Protein AF-A0A822GWW9-F1 (afdb_monomer_lite)

Secondary structure (DSSP, 8-state):
------------S-HHHHHHHHHHHHHHHHHHT----------HHHHHHHHHHHHHHHHHHHHHHHHHHHHHHHHHHHHTT--GGGS-HHHHHHHHTHHHHHHHHHHHHHHHHHH-

Radius of gyration: 25.4 Å; chains: 1; bounding box: 65×30×67 Å

Structure (mmCIF, N/CA/C/O backbone):
data_AF-A0A822GWW9-F1
#
_entry.id   AF-A0A822GWW9-F1
#
loop_
_atom_site.group_PDB
_atom_site.id
_atom_site.type_symbol
_atom_site.label_atom_id
_atom_site.label_alt_id
_atom_site.label_comp_id
_atom_site.label_asym_id
_atom_site.label_entity_id
_atom_site.label_seq_id
_atom_site.pdbx_PDB_ins_code
_atom_site.Cartn_x
_atom_site.Cartn_y
_atom_site.Cartn_z
_atom_site.occupancy
_atom_site.B_iso_or_equiv
_atom_site.auth_seq_id
_atom_site.auth_comp_id
_atom_site.auth_asym_id
_atom_site.auth_atom_id
_atom_site.pdbx_PDB_model_num
ATOM 1 N N . MET A 1 1 ? -41.600 -9.510 30.540 1.00 35.75 1 MET A N 1
ATOM 2 C CA . MET A 1 1 ? -40.430 -8.660 30.841 1.00 35.75 1 MET A CA 1
ATOM 3 C C . MET A 1 1 ? -39.313 -9.094 29.895 1.00 35.75 1 MET A C 1
ATOM 5 O O . MET A 1 1 ? -38.612 -10.043 30.210 1.00 35.75 1 MET A O 1
ATOM 9 N N . SER A 1 2 ? -39.244 -8.529 28.684 1.00 38.06 2 SER A N 1
ATOM 10 C CA . SER A 1 2 ? -38.266 -8.926 27.654 1.00 38.06 2 SER A CA 1
ATOM 11 C C . SER A 1 2 ? -37.332 -7.753 27.366 1.00 38.06 2 SER A C 1
ATOM 13 O O . SER A 1 2 ? -37.766 -6.714 26.873 1.00 38.06 2 SER A O 1
ATOM 15 N N . LEU A 1 3 ? -36.074 -7.930 27.759 1.00 41.59 3 LEU A N 1
ATOM 16 C CA . LEU A 1 3 ? -34.959 -7.002 27.604 1.00 41.59 3 LEU A CA 1
ATOM 17 C C . LEU A 1 3 ? -34.709 -6.742 26.108 1.00 41.59 3 LEU A C 1
ATOM 19 O O . LEU A 1 3 ? -34.480 -7.684 25.356 1.00 41.59 3 LEU A O 1
ATOM 23 N N . LEU A 1 4 ? -34.788 -5.480 25.680 1.00 51.66 4 LEU A N 1
ATOM 24 C CA . LEU A 1 4 ? -34.422 -5.035 24.333 1.00 51.66 4 LEU A CA 1
ATOM 25 C C . LEU A 1 4 ? -32.941 -5.364 24.082 1.00 51.66 4 LEU A C 1
ATOM 27 O O . LEU A 1 4 ? -32.068 -4.851 24.777 1.00 51.66 4 LEU A O 1
ATOM 31 N N . GLN A 1 5 ? -32.659 -6.238 23.117 1.00 57.12 5 GLN A N 1
ATOM 32 C CA . GLN A 1 5 ? -31.296 -6.540 22.678 1.00 57.12 5 GLN A CA 1
ATOM 33 C C . GLN A 1 5 ? -30.828 -5.410 21.749 1.00 57.12 5 GLN A C 1
ATOM 35 O O . GLN A 1 5 ? -31.106 -5.415 20.553 1.00 57.12 5 GLN A O 1
ATOM 40 N N . GLU A 1 6 ? -30.172 -4.395 22.310 1.00 79.38 6 GLU A N 1
ATOM 41 C CA . GLU A 1 6 ? -29.507 -3.339 21.538 1.00 79.38 6 GLU A CA 1
ATOM 42 C C . GLU A 1 6 ? -28.176 -3.867 20.974 1.00 79.38 6 GLU A C 1
ATOM 44 O O . GLU A 1 6 ? -27.102 -3.598 21.514 1.00 79.38 6 GLU A O 1
ATOM 49 N N . GLU A 1 7 ? -28.242 -4.661 19.901 1.00 87.88 7 GLU A N 1
ATOM 50 C CA . GLU A 1 7 ? -27.063 -5.160 19.180 1.00 87.88 7 GLU A CA 1
ATOM 51 C C . GLU A 1 7 ? -26.910 -4.513 17.797 1.00 87.88 7 GLU A C 1
ATOM 53 O O . GLU A 1 7 ? -27.884 -4.152 17.136 1.00 87.88 7 GLU A O 1
ATOM 58 N N . ALA A 1 8 ? -25.662 -4.368 17.347 1.00 89.31 8 ALA A N 1
ATOM 59 C CA . ALA A 1 8 ? -25.328 -3.888 16.012 1.00 89.31 8 ALA A CA 1
ATOM 60 C C . ALA A 1 8 ? -24.222 -4.760 15.412 1.00 89.31 8 ALA A C 1
ATOM 62 O O . ALA A 1 8 ? -23.216 -5.035 16.067 1.00 89.31 8 ALA A O 1
ATOM 63 N N . ILE A 1 9 ? -24.400 -5.169 14.155 1.00 92.25 9 ILE A N 1
ATOM 64 C CA . ILE A 1 9 ? -23.442 -6.002 13.422 1.00 92.25 9 ILE A CA 1
ATOM 65 C C . ILE A 1 9 ? -22.838 -5.179 12.289 1.00 92.25 9 ILE A C 1
ATOM 67 O O . ILE A 1 9 ? -23.552 -4.675 11.422 1.00 92.25 9 ILE A O 1
ATOM 71 N N . PHE A 1 10 ? -21.509 -5.098 12.269 1.00 92.00 10 PHE A N 1
ATOM 72 C CA . PHE A 1 10 ? -20.743 -4.428 11.223 1.00 92.00 10 PHE A CA 1
ATOM 73 C C . PHE A 1 10 ? -19.958 -5.465 10.424 1.00 92.00 10 PHE A C 1
ATOM 75 O O . PHE A 1 10 ? -19.296 -6.325 11.002 1.00 92.00 10 PHE A O 1
ATOM 82 N N . ARG A 1 11 ? -20.027 -5.384 9.093 1.00 92.19 11 ARG A N 1
ATOM 83 C CA . ARG A 1 11 ? -19.294 -6.264 8.174 1.00 92.19 11 ARG A CA 1
ATOM 84 C C . ARG A 1 11 ? -18.426 -5.422 7.250 1.00 92.19 11 ARG A C 1
ATOM 86 O O . ARG A 1 11 ? -18.870 -4.383 6.770 1.00 92.19 11 ARG A O 1
ATOM 93 N N . SER A 1 12 ? -17.201 -5.874 7.014 1.00 90.69 12 SER A N 1
ATOM 94 C CA . SER A 1 12 ? -16.252 -5.250 6.093 1.00 90.69 12 SER A CA 1
ATOM 95 C C . SER A 1 12 ? -15.319 -6.317 5.538 1.00 90.69 12 SER A C 1
ATOM 97 O O . SER A 1 12 ? -14.928 -7.233 6.259 1.00 90.69 12 SER A O 1
ATOM 99 N N . GLU A 1 13 ? -14.928 -6.162 4.278 1.00 87.31 13 GLU A N 1
ATOM 100 C CA . GLU A 1 13 ? -13.888 -6.974 3.634 1.00 87.31 13 GLU A CA 1
ATOM 101 C C . GLU A 1 13 ? -12.471 -6.476 3.957 1.00 87.31 13 GLU A C 1
ATOM 103 O O . GLU A 1 13 ? -11.486 -7.059 3.520 1.00 87.31 13 GLU A O 1
ATOM 108 N N . ASN A 1 14 ? -12.351 -5.391 4.723 1.00 87.25 14 ASN A N 1
ATOM 109 C CA . ASN A 1 14 ? -11.078 -4.832 5.150 1.00 87.25 14 ASN A CA 1
ATOM 110 C C . ASN A 1 14 ? -10.971 -4.885 6.679 1.00 87.25 14 ASN A C 1
ATOM 112 O O . ASN A 1 14 ? -11.762 -4.256 7.394 1.00 87.25 14 ASN A O 1
ATOM 116 N N . VAL A 1 15 ? -9.969 -5.624 7.167 1.00 88.62 15 VAL A N 1
ATOM 117 C CA . VAL A 1 15 ? -9.708 -5.817 8.603 1.00 88.62 15 VAL A CA 1
ATOM 118 C C . VAL A 1 15 ? -9.440 -4.483 9.300 1.00 88.62 15 VAL A C 1
ATOM 120 O O . VAL A 1 15 ? -9.995 -4.234 10.369 1.00 88.62 15 VAL A O 1
ATOM 123 N N . SER A 1 16 ? -8.675 -3.586 8.671 1.00 89.62 16 SER A N 1
ATOM 124 C CA . SER A 1 16 ? -8.355 -2.268 9.225 1.00 89.62 16 SER A CA 1
ATOM 125 C C . SER A 1 16 ? -9.608 -1.428 9.459 1.00 89.62 16 SER A C 1
ATOM 127 O O . SER A 1 16 ? -9.687 -0.727 10.464 1.00 89.62 16 SER A O 1
ATOM 129 N N . THR A 1 17 ? -10.628 -1.530 8.600 1.00 91.81 17 THR A N 1
ATOM 130 C CA . THR A 1 17 ? -11.913 -0.845 8.820 1.00 91.81 17 THR A CA 1
ATOM 131 C C . THR A 1 17 ? -12.587 -1.309 10.112 1.00 91.81 17 THR A C 1
ATOM 133 O O . THR A 1 17 ? -13.044 -0.472 10.891 1.00 91.81 17 THR A O 1
ATOM 136 N N . ILE A 1 18 ? -12.621 -2.621 10.371 1.00 92.69 18 ILE A N 1
ATOM 137 C CA . ILE A 1 18 ? -13.197 -3.173 11.608 1.00 92.69 18 ILE A CA 1
ATOM 138 C C . ILE A 1 18 ? -12.356 -2.769 12.823 1.00 92.69 18 ILE A C 1
ATOM 140 O O . ILE A 1 18 ? -12.917 -2.373 13.846 1.00 92.69 18 ILE A O 1
ATOM 144 N N . SER A 1 19 ? -11.025 -2.801 12.711 1.00 91.81 19 SER A N 1
ATOM 145 C CA . SER A 1 19 ? -10.119 -2.369 13.782 1.00 91.81 19 SER A CA 1
ATOM 146 C C . SER A 1 19 ? -10.309 -0.891 14.140 1.00 91.81 19 SER A C 1
ATOM 148 O O . SER A 1 19 ? -10.493 -0.569 15.312 1.00 91.81 19 SER A O 1
ATOM 150 N N . ILE A 1 20 ? -10.365 -0.001 13.144 1.00 95.06 20 ILE A N 1
ATOM 151 C CA . ILE A 1 20 ? -10.616 1.434 13.352 1.00 95.06 20 ILE A CA 1
ATOM 152 C C . ILE A 1 20 ? -11.980 1.646 14.010 1.00 95.06 20 ILE A C 1
ATOM 154 O O . ILE A 1 20 ? -12.099 2.428 14.956 1.00 95.06 20 ILE A O 1
ATOM 158 N N . LEU A 1 21 ? -13.012 0.942 13.536 1.00 94.50 21 LEU A N 1
ATOM 159 C CA . LEU A 1 21 ? -14.348 1.046 14.109 1.00 94.50 21 LEU A CA 1
ATOM 160 C C . LEU A 1 21 ? -14.347 0.633 15.584 1.00 94.50 21 LEU A C 1
ATOM 162 O O . LEU A 1 21 ? -14.865 1.371 16.421 1.00 94.50 21 LEU A O 1
ATOM 166 N N . LYS A 1 22 ? -13.722 -0.501 15.918 1.00 93.38 22 LYS A N 1
ATOM 167 C CA . LYS A 1 22 ? -13.581 -0.975 17.299 1.00 93.38 22 LYS A CA 1
ATOM 168 C C . LYS A 1 22 ? -12.918 0.083 18.181 1.00 93.38 22 LYS A C 1
ATOM 170 O O . LYS A 1 22 ? -13.432 0.362 19.267 1.00 93.38 22 LYS A O 1
ATOM 175 N N . ASP A 1 23 ? -11.821 0.682 17.730 1.00 94.75 23 ASP A N 1
ATOM 176 C CA . ASP A 1 23 ? -11.065 1.661 18.516 1.00 94.75 23 ASP A CA 1
ATOM 177 C C . ASP A 1 23 ? -11.875 2.942 18.751 1.00 94.75 23 ASP A C 1
ATOM 179 O O . ASP A 1 23 ? -11.995 3.417 19.887 1.00 94.75 23 ASP A O 1
ATOM 183 N N . VAL A 1 24 ? -12.508 3.471 17.699 1.00 96.06 24 VAL A N 1
ATOM 184 C CA . VAL A 1 24 ? -13.360 4.667 17.789 1.00 96.06 24 VAL A CA 1
ATOM 185 C C . VAL A 1 24 ? -14.568 4.415 18.692 1.00 96.06 24 VAL A C 1
ATOM 187 O O . VAL A 1 24 ? -14.874 5.247 19.553 1.00 96.06 24 VAL A O 1
ATOM 190 N N . MET A 1 25 ? -15.234 3.268 18.543 1.00 93.62 25 MET A N 1
ATOM 191 C CA . MET A 1 25 ? -16.402 2.902 19.349 1.00 93.62 25 MET A CA 1
ATOM 192 C C . MET A 1 25 ? -16.028 2.702 20.817 1.00 93.62 25 MET A C 1
ATOM 194 O O . MET A 1 25 ? -16.695 3.250 21.694 1.00 93.62 25 MET A O 1
ATOM 198 N N . SER A 1 26 ? -14.924 2.004 21.095 1.00 93.94 26 SER A N 1
ATOM 199 C CA . SER A 1 26 ? -14.428 1.792 22.462 1.00 93.94 26 SER A CA 1
ATOM 200 C C . SER A 1 26 ? -14.087 3.118 23.144 1.00 93.94 26 SER A C 1
ATOM 202 O O . SER A 1 26 ? -14.468 3.352 24.296 1.00 93.94 26 SER A O 1
ATOM 204 N N . LYS A 1 27 ? -13.438 4.035 22.415 1.00 96.06 27 LYS A N 1
ATOM 205 C CA . LYS A 1 27 ? -13.132 5.379 22.915 1.00 96.06 27 LYS A CA 1
ATOM 206 C C . LYS A 1 27 ? -14.406 6.158 23.243 1.00 96.06 27 LYS A C 1
ATOM 208 O O . LYS A 1 27 ? -14.526 6.709 24.336 1.00 96.06 27 LYS A O 1
ATOM 213 N N . LYS A 1 28 ? -15.384 6.167 22.333 1.00 95.94 28 LYS A N 1
ATOM 214 C CA . LYS A 1 28 ? -16.657 6.882 22.523 1.00 95.94 28 LYS A CA 1
ATOM 215 C C . LYS A 1 28 ? -17.494 6.308 23.664 1.00 95.94 28 LYS A C 1
ATOM 217 O O . LYS A 1 28 ? -18.103 7.071 24.412 1.00 95.94 28 LYS A O 1
ATOM 222 N N . ALA A 1 29 ? -17.502 4.989 23.822 1.00 93.69 29 ALA A N 1
ATOM 223 C CA . ALA A 1 29 ? -18.161 4.319 24.935 1.00 93.69 29 ALA A CA 1
ATOM 224 C C . ALA A 1 29 ? -17.528 4.701 26.275 1.00 93.69 29 ALA A C 1
ATOM 226 O O . ALA A 1 29 ? -18.242 5.058 27.210 1.00 93.69 29 ALA A O 1
ATOM 227 N N . THR A 1 30 ? -16.194 4.741 26.328 1.00 95.00 30 THR A N 1
ATOM 228 C CA . THR A 1 30 ? -15.441 5.180 27.511 1.00 95.00 30 THR A CA 1
ATOM 229 C C . THR A 1 30 ? -15.763 6.633 27.873 1.00 95.00 30 THR A C 1
ATOM 231 O O . THR A 1 30 ? -16.097 6.913 29.022 1.00 95.00 30 THR A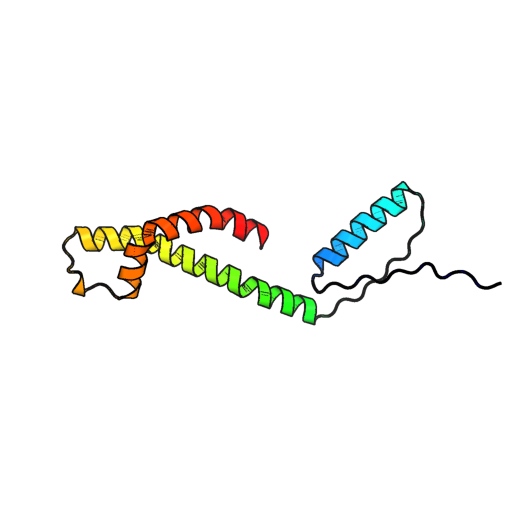 O 1
ATOM 234 N N . GLU 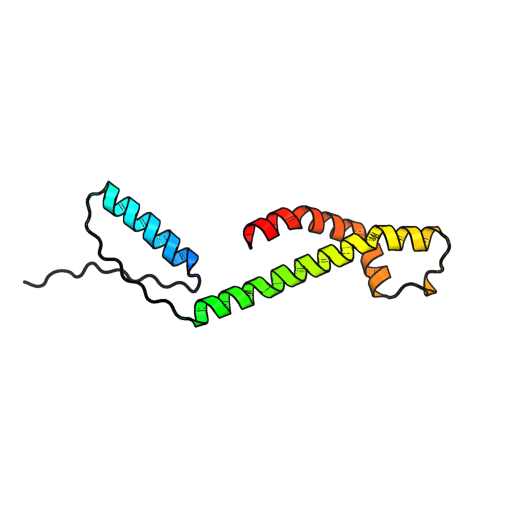A 1 31 ? -15.755 7.549 26.895 1.00 97.12 31 GLU A N 1
ATOM 235 C CA . GLU A 1 31 ? -16.128 8.964 27.089 1.00 97.12 31 GLU A CA 1
ATOM 236 C C . GLU A 1 31 ? -17.548 9.119 27.663 1.00 97.12 31 GLU A C 1
ATOM 238 O O . GLU A 1 31 ? -17.796 9.993 28.494 1.00 97.12 31 GLU A O 1
ATOM 243 N N . LYS A 1 32 ? -18.479 8.251 27.250 1.00 96.25 32 LYS A N 1
ATOM 244 C CA . LYS A 1 32 ? -19.880 8.260 27.699 1.00 96.25 32 LYS A CA 1
ATOM 245 C C . LYS A 1 32 ? -20.167 7.353 28.900 1.00 96.25 32 LYS A C 1
ATOM 247 O O . LYS A 1 32 ? -21.314 7.308 29.338 1.00 96.25 32 LYS A O 1
ATOM 252 N N . LYS A 1 33 ? -19.163 6.649 29.436 1.00 95.12 33 LYS A N 1
ATOM 253 C CA . LYS A 1 33 ? -19.309 5.633 30.498 1.00 95.12 33 LYS A CA 1
ATOM 254 C C . LYS A 1 33 ? -20.331 4.535 30.156 1.00 95.12 33 LYS A C 1
ATOM 256 O O . LYS A 1 33 ? -21.057 4.061 31.025 1.00 95.12 33 LYS A O 1
ATOM 261 N N . ILE A 1 34 ? -20.390 4.145 28.886 1.00 92.94 34 ILE A N 1
ATOM 262 C CA . ILE A 1 34 ? -21.234 3.055 28.389 1.00 92.94 34 ILE A CA 1
ATOM 263 C C . ILE A 1 34 ? -20.390 1.779 28.356 1.00 92.94 34 ILE A C 1
ATOM 265 O O . ILE A 1 34 ? -19.301 1.771 27.784 1.00 92.94 34 ILE A O 1
ATOM 269 N N . THR A 1 35 ? -20.899 0.692 28.932 1.00 89.81 35 THR A N 1
ATOM 270 C CA . THR A 1 35 ? -20.271 -0.629 28.818 1.00 89.81 35 THR A CA 1
ATOM 271 C C . THR A 1 35 ? -20.674 -1.263 27.492 1.00 89.81 35 THR A C 1
ATOM 273 O O . THR A 1 35 ? -21.850 -1.545 27.279 1.00 89.81 35 THR A O 1
ATOM 276 N N . LEU A 1 36 ? -19.704 -1.501 26.609 1.00 89.62 36 LEU A N 1
ATOM 277 C CA . LEU A 1 36 ? -19.905 -2.241 25.362 1.00 89.62 36 LEU A CA 1
ATOM 278 C C . LEU A 1 36 ? -19.207 -3.597 25.434 1.00 89.62 36 LEU A C 1
ATOM 280 O O . LEU A 1 36 ? -18.076 -3.693 25.911 1.00 89.62 36 LEU A O 1
ATOM 284 N N . ASN A 1 37 ? -19.861 -4.628 24.903 1.00 90.69 37 ASN A N 1
ATOM 285 C CA . ASN A 1 37 ? -19.229 -5.903 24.593 1.00 90.69 37 ASN A CA 1
ATOM 286 C C . ASN A 1 37 ? -19.028 -5.970 23.075 1.00 90.69 37 ASN A C 1
ATOM 288 O O . ASN A 1 37 ? -19.996 -5.856 22.325 1.00 90.69 37 ASN A O 1
ATOM 292 N N . ILE A 1 38 ? -17.776 -6.087 22.630 1.00 90.75 38 ILE A N 1
ATOM 293 C CA . ILE A 1 38 ? -17.425 -6.138 21.210 1.00 90.75 38 ILE A CA 1
ATOM 294 C C . ILE A 1 38 ? -16.758 -7.479 20.932 1.00 90.75 38 ILE A C 1
ATOM 296 O O . ILE A 1 38 ? -15.675 -7.764 21.446 1.00 90.75 38 ILE A O 1
ATOM 300 N N . THR A 1 39 ? -17.384 -8.264 20.067 1.00 91.56 39 THR A N 1
ATOM 301 C CA . THR A 1 39 ? -16.830 -9.488 19.491 1.00 91.56 39 THR A CA 1
ATOM 302 C C . THR A 1 39 ? -16.560 -9.266 18.006 1.00 91.56 39 THR A C 1
ATOM 304 O O . THR A 1 39 ? -17.169 -8.405 17.371 1.00 91.56 39 THR A O 1
ATOM 307 N N . TYR A 1 40 ? -15.602 -10.000 17.446 1.00 87.44 40 TYR A N 1
ATOM 308 C CA . TYR A 1 40 ? -15.334 -9.972 16.012 1.00 87.44 40 TYR A CA 1
ATOM 309 C C . TYR A 1 40 ? -14.875 -11.348 15.534 1.00 87.44 40 TYR A C 1
ATOM 311 O O . TYR A 1 40 ? -14.283 -12.116 16.291 1.00 87.44 40 TYR A O 1
ATOM 319 N N . GLU A 1 41 ? -15.147 -11.626 14.266 1.00 88.38 41 GLU A N 1
ATOM 320 C CA . GLU A 1 41 ? -14.729 -12.829 13.557 1.00 88.38 41 GLU A CA 1
ATOM 321 C C . GLU A 1 41 ? -13.922 -12.398 12.330 1.00 88.38 41 GLU A C 1
ATOM 323 O O . GLU A 1 41 ? -14.318 -11.476 11.613 1.00 88.38 41 GLU A O 1
ATOM 328 N N . LEU A 1 42 ? -12.764 -13.025 12.116 1.00 84.25 42 LEU A N 1
ATOM 329 C CA . LEU A 1 42 ? -11.906 -12.764 10.963 1.00 84.25 42 LEU A CA 1
ATOM 330 C C . LEU A 1 42 ? -11.904 -13.989 10.059 1.00 84.25 42 LEU A C 1
ATOM 332 O O . LEU A 1 42 ? -11.587 -15.088 10.511 1.00 84.25 42 LEU A O 1
ATOM 336 N N . SER A 1 43 ? -12.198 -13.784 8.775 1.00 87.44 43 SER A N 1
ATOM 337 C CA . SER A 1 43 ? -11.950 -14.806 7.762 1.00 87.44 43 SER A CA 1
ATOM 338 C C . SER A 1 43 ? -10.496 -14.728 7.298 1.00 87.44 43 SER A C 1
ATOM 340 O O . SER A 1 43 ? -9.978 -13.651 6.992 1.00 87.44 43 SER A O 1
ATOM 342 N N . ASN A 1 44 ? -9.838 -15.883 7.186 1.00 81.50 44 ASN A N 1
ATOM 343 C CA . ASN A 1 44 ? -8.499 -15.974 6.596 1.00 81.50 44 ASN A CA 1
ATOM 344 C C . ASN A 1 44 ? -8.482 -15.503 5.129 1.00 81.50 44 ASN A C 1
ATOM 346 O O . ASN A 1 44 ? -7.463 -15.018 4.636 1.00 81.50 44 ASN A O 1
ATOM 350 N N . GLU A 1 45 ? -9.620 -15.588 4.438 1.00 87.06 45 GLU A N 1
ATOM 351 C CA . GLU A 1 45 ? -9.771 -15.158 3.045 1.00 87.06 45 GLU A CA 1
ATOM 352 C C . GLU A 1 45 ? -9.680 -13.635 2.902 1.00 87.06 45 GLU A C 1
ATOM 354 O O . GLU A 1 45 ? -9.220 -13.136 1.875 1.00 87.06 45 GLU A O 1
ATOM 359 N N . THR A 1 46 ? -10.048 -12.883 3.944 1.00 84.81 46 THR A N 1
ATOM 360 C CA . THR A 1 46 ? -10.023 -11.414 3.950 1.00 84.81 46 THR A CA 1
ATOM 361 C C . THR A 1 46 ? -8.608 -10.878 3.727 1.00 84.81 46 THR A C 1
ATOM 363 O O . THR A 1 46 ? -8.407 -9.936 2.957 1.00 84.81 46 THR A O 1
ATOM 366 N N . ILE A 1 47 ? -7.606 -11.518 4.343 1.00 84.19 47 ILE A N 1
ATOM 367 C CA . ILE A 1 47 ? -6.193 -11.150 4.178 1.00 84.19 47 ILE A CA 1
ATOM 368 C C . ILE A 1 47 ? -5.749 -11.424 2.741 1.00 84.19 47 ILE A C 1
ATOM 370 O O . ILE A 1 47 ? -5.173 -10.546 2.097 1.00 84.19 47 ILE A O 1
ATOM 374 N N . SER A 1 48 ? -6.049 -12.621 2.222 1.00 88.00 48 SER A N 1
ATOM 375 C CA . SER A 1 48 ? -5.672 -12.986 0.853 1.00 88.00 48 SER A CA 1
ATOM 376 C C . SER A 1 48 ? -6.322 -12.057 -0.168 1.00 88.00 48 SER A C 1
ATOM 378 O O . SER A 1 48 ? -5.640 -11.587 -1.072 1.00 88.00 48 SER A O 1
ATOM 380 N N . SER A 1 49 ? -7.611 -11.750 -0.004 1.00 87.38 49 SER A N 1
ATOM 381 C CA . SER A 1 49 ? -8.343 -10.841 -0.890 1.00 87.38 49 SER A CA 1
ATOM 382 C C . SER A 1 49 ? -7.724 -9.441 -0.887 1.00 87.38 49 SER A C 1
ATOM 384 O O . SER A 1 49 ? -7.435 -8.882 -1.946 1.00 87.38 49 SER A O 1
ATOM 386 N N . THR A 1 50 ? -7.406 -8.911 0.299 1.00 86.81 50 THR A N 1
ATOM 387 C CA . THR A 1 50 ? -6.765 -7.594 0.439 1.00 86.81 50 THR A CA 1
ATOM 388 C C . THR A 1 50 ? -5.394 -7.564 -0.250 1.00 86.81 50 THR A C 1
ATOM 390 O O . THR A 1 50 ? -5.092 -6.634 -0.998 1.00 86.81 50 THR A O 1
ATOM 393 N N . LEU A 1 51 ? -4.567 -8.601 -0.070 1.00 86.44 51 LEU A N 1
ATOM 394 C CA . LEU A 1 51 ? -3.271 -8.717 -0.752 1.00 86.44 51 LEU A CA 1
ATOM 395 C C . LEU A 1 51 ? -3.426 -8.805 -2.276 1.00 86.44 51 LEU A C 1
ATOM 397 O O . LEU A 1 51 ? -2.704 -8.121 -3.005 1.00 86.44 51 LEU A O 1
ATOM 401 N N . SER A 1 52 ? -4.385 -9.595 -2.762 1.00 89.62 52 SER A N 1
ATOM 402 C CA . SER A 1 52 ? -4.682 -9.717 -4.193 1.00 89.62 52 SER A CA 1
ATOM 403 C C . SER A 1 52 ? -5.115 -8.390 -4.822 1.00 89.62 52 SER A C 1
ATOM 405 O O . SER A 1 52 ? -4.809 -8.153 -5.988 1.00 89.62 52 SER A O 1
ATOM 407 N N . GLN A 1 53 ? -5.776 -7.510 -4.067 1.00 87.31 53 GLN A N 1
ATOM 408 C CA . GLN A 1 53 ? -6.158 -6.173 -4.531 1.00 87.31 53 GLN A CA 1
ATOM 409 C C . GLN A 1 53 ? -4.987 -5.178 -4.534 1.00 87.31 53 GLN A C 1
ATOM 411 O O . GLN A 1 53 ? -4.912 -4.326 -5.420 1.00 87.31 53 GLN A O 1
ATOM 416 N N . MET A 1 54 ? -4.054 -5.280 -3.581 1.00 88.19 54 MET A N 1
ATOM 417 C CA . MET A 1 54 ? -2.886 -4.385 -3.506 1.00 88.19 54 MET A CA 1
ATOM 418 C C . MET A 1 54 ? -1.795 -4.739 -4.524 1.00 88.19 54 MET A C 1
ATOM 420 O O . MET A 1 54 ? -1.108 -3.850 -5.035 1.00 88.19 54 MET A O 1
ATOM 424 N N . LEU A 1 55 ? -1.638 -6.025 -4.852 1.00 90.81 55 LEU A N 1
ATOM 425 C CA . LEU A 1 55 ? -0.565 -6.510 -5.723 1.00 90.81 55 LEU A CA 1
ATOM 426 C C . LEU A 1 55 ? -0.517 -5.819 -7.109 1.00 90.81 55 LEU A C 1
ATOM 428 O O . LEU A 1 55 ? 0.576 -5.408 -7.508 1.00 90.81 55 LEU A O 1
ATOM 432 N N . PRO A 1 56 ? -1.639 -5.606 -7.830 1.00 92.88 56 PRO A N 1
ATOM 433 C CA . PRO A 1 56 ? -1.641 -4.868 -9.093 1.00 92.88 56 PRO A CA 1
ATOM 434 C C . PRO A 1 56 ? -1.112 -3.436 -8.966 1.00 92.88 56 PRO A C 1
ATOM 436 O O . PRO A 1 56 ? -0.416 -2.960 -9.862 1.00 92.88 56 PRO A O 1
ATOM 439 N N . MET A 1 57 ? -1.403 -2.753 -7.854 1.00 90.31 57 MET A N 1
ATOM 440 C CA . MET A 1 57 ? -0.929 -1.385 -7.622 1.00 90.31 57 MET A CA 1
ATOM 441 C C . MET A 1 57 ? 0.588 -1.361 -7.430 1.00 90.31 57 MET A C 1
ATOM 443 O O . MET A 1 57 ? 1.280 -0.550 -8.042 1.00 90.31 57 MET A O 1
ATOM 447 N N . ILE A 1 58 ? 1.121 -2.294 -6.639 1.00 90.06 58 ILE A N 1
ATOM 448 C CA . ILE A 1 58 ? 2.567 -2.430 -6.420 1.00 90.06 58 ILE A CA 1
ATOM 449 C C . ILE A 1 58 ? 3.278 -2.760 -7.740 1.00 90.06 58 ILE A C 1
ATOM 451 O O . ILE A 1 58 ? 4.285 -2.132 -8.077 1.00 90.06 58 ILE A O 1
ATOM 455 N N . ALA A 1 59 ? 2.732 -3.698 -8.519 1.00 92.62 59 ALA A N 1
ATOM 456 C CA . ALA A 1 59 ? 3.271 -4.060 -9.828 1.00 92.62 59 ALA A CA 1
ATOM 457 C C . ALA A 1 59 ? 3.279 -2.863 -10.793 1.00 92.62 59 ALA A C 1
ATOM 459 O O . ALA A 1 59 ? 4.285 -2.616 -11.458 1.00 92.62 59 ALA A O 1
ATOM 460 N N . HIS A 1 60 ? 2.202 -2.072 -10.815 1.00 93.38 60 HIS A N 1
ATOM 461 C CA . HIS A 1 60 ? 2.121 -0.853 -11.615 1.00 93.38 60 HIS A CA 1
ATOM 462 C C . HIS A 1 60 ? 3.233 0.145 -11.261 1.00 93.38 60 HIS A C 1
ATOM 464 O O . HIS A 1 60 ? 3.943 0.608 -12.156 1.00 93.38 60 HIS A O 1
ATOM 470 N N . TYR A 1 61 ? 3.436 0.441 -9.972 1.00 91.69 61 TYR A N 1
ATOM 471 C CA . TYR A 1 61 ? 4.486 1.372 -9.543 1.00 91.69 61 TYR A CA 1
ATOM 472 C C . TYR A 1 61 ? 5.896 0.846 -9.817 1.00 91.69 61 TYR A C 1
ATOM 474 O O . TYR A 1 61 ? 6.782 1.631 -10.169 1.00 91.69 61 TYR A O 1
ATOM 482 N N . LYS A 1 62 ? 6.105 -0.473 -9.734 1.00 92.44 62 LYS A N 1
ATOM 483 C CA . LYS A 1 62 ? 7.359 -1.092 -10.170 1.00 92.44 62 LYS A CA 1
ATOM 484 C C . LYS A 1 62 ? 7.609 -0.836 -11.657 1.00 92.44 62 LYS A C 1
ATOM 486 O O . LYS A 1 62 ? 8.652 -0.293 -12.008 1.00 92.44 62 LYS A O 1
ATOM 491 N N . THR A 1 63 ? 6.646 -1.161 -12.517 1.00 94.38 63 THR A N 1
ATOM 492 C CA . THR A 1 63 ? 6.775 -0.936 -13.964 1.00 94.38 63 THR A CA 1
ATOM 493 C C . THR A 1 63 ? 6.969 0.543 -14.296 1.00 94.38 63 THR A C 1
ATOM 495 O O . THR A 1 63 ? 7.756 0.876 -15.179 1.00 94.38 63 THR A O 1
ATOM 498 N N . LEU A 1 64 ? 6.281 1.446 -13.596 1.00 95.31 64 LEU A N 1
ATOM 499 C CA . LEU A 1 64 ? 6.440 2.888 -13.777 1.00 95.31 64 LEU A CA 1
ATOM 500 C C . LEU A 1 64 ? 7.857 3.359 -13.416 1.00 95.31 64 LEU A C 1
ATOM 502 O O . LEU A 1 64 ? 8.437 4.158 -14.149 1.00 95.31 64 LEU A O 1
ATOM 506 N N . THR A 1 65 ? 8.418 2.831 -12.327 1.00 94.06 65 THR A N 1
ATOM 507 C CA . THR A 1 65 ? 9.798 3.107 -11.899 1.00 94.06 65 THR A CA 1
ATOM 508 C C . THR A 1 65 ? 10.803 2.596 -12.927 1.00 94.06 65 THR A C 1
ATOM 510 O O . THR A 1 65 ? 11.692 3.340 -13.338 1.00 94.06 65 THR A O 1
ATOM 513 N N . ASP A 1 66 ? 10.622 1.361 -13.401 1.00 94.75 66 ASP A N 1
ATOM 514 C CA . ASP A 1 66 ? 11.482 0.759 -14.424 1.00 94.75 66 ASP A CA 1
ATOM 515 C C . ASP A 1 66 ? 11.457 1.605 -15.717 1.00 94.75 66 ASP A C 1
ATOM 517 O O . ASP A 1 66 ? 12.507 1.946 -16.259 1.00 94.75 66 ASP A O 1
ATOM 521 N N . LYS A 1 67 ? 10.272 2.052 -16.162 1.00 95.56 67 LYS A N 1
ATOM 522 C CA . LYS A 1 67 ? 10.122 2.948 -17.325 1.00 95.56 67 LYS A CA 1
ATOM 523 C C . LYS A 1 67 ? 10.765 4.316 -17.113 1.00 95.56 67 LYS A C 1
ATOM 525 O O . LYS A 1 67 ? 11.412 4.816 -18.027 1.00 95.56 67 LYS A O 1
ATOM 530 N N . TYR A 1 68 ? 10.585 4.927 -15.942 1.00 96.19 68 TYR A N 1
ATOM 531 C CA . TYR A 1 68 ? 11.183 6.224 -15.614 1.00 96.19 68 TYR A CA 1
ATOM 532 C C . TYR A 1 68 ? 12.713 6.165 -15.681 1.00 96.19 68 TYR A C 1
ATOM 534 O O . TYR A 1 68 ? 13.332 7.024 -16.310 1.00 96.19 68 TYR A O 1
ATOM 542 N N . ASN A 1 69 ? 13.307 5.116 -15.107 1.00 95.25 69 ASN A N 1
ATOM 543 C CA . ASN A 1 69 ? 14.756 4.916 -15.086 1.00 95.25 69 ASN A CA 1
ATOM 544 C C . ASN A 1 69 ? 15.357 4.714 -16.487 1.00 95.25 69 ASN A C 1
ATOM 546 O O . ASN A 1 69 ? 16.535 4.995 -16.687 1.00 95.25 69 ASN A O 1
ATOM 550 N N . LEU A 1 70 ? 14.561 4.266 -17.464 1.00 95.50 70 LEU A N 1
ATOM 551 C CA . LEU A 1 70 ? 14.992 4.103 -18.855 1.00 95.50 70 LEU A CA 1
ATOM 552 C C . LEU A 1 70 ? 14.938 5.398 -19.679 1.00 95.50 70 LEU A C 1
ATOM 554 O O . LEU A 1 70 ? 15.504 5.430 -20.768 1.00 95.50 70 LEU A O 1
ATOM 558 N N . ILE A 1 71 ? 14.298 6.471 -19.201 1.00 95.00 71 ILE A N 1
ATOM 559 C CA . ILE A 1 71 ? 14.107 7.689 -20.006 1.00 95.00 71 ILE A CA 1
ATOM 560 C C . ILE A 1 71 ? 15.437 8.359 -20.370 1.00 95.00 71 ILE A C 1
ATOM 562 O O . ILE A 1 71 ? 15.634 8.667 -21.543 1.00 95.00 71 ILE A O 1
ATOM 566 N N . GLU A 1 72 ? 16.321 8.621 -19.400 1.00 94.31 72 GLU A N 1
ATOM 567 C CA . GLU A 1 72 ? 17.601 9.292 -19.695 1.00 94.31 72 GLU A CA 1
ATOM 568 C C . GLU A 1 72 ? 18.538 8.408 -20.530 1.00 94.31 72 GLU A C 1
ATOM 570 O O . GLU A 1 72 ? 18.968 8.877 -21.584 1.00 94.31 72 GLU A O 1
ATOM 575 N N . PRO A 1 73 ? 18.760 7.119 -20.188 1.00 92.94 73 PRO A N 1
ATOM 576 C CA . PRO A 1 73 ? 19.603 6.245 -21.004 1.00 92.94 73 PRO A CA 1
ATOM 577 C C . PRO A 1 73 ? 19.131 6.127 -22.459 1.00 92.94 73 PRO A C 1
ATOM 579 O O . PRO A 1 73 ? 19.942 6.131 -23.380 1.00 92.94 73 PRO A O 1
ATOM 582 N N . LEU A 1 74 ? 17.813 6.052 -22.693 1.00 90.75 74 LEU A N 1
ATOM 583 C CA . LEU A 1 74 ? 17.266 5.989 -24.051 1.00 90.75 74 LEU A CA 1
ATOM 584 C C . LEU A 1 74 ? 17.443 7.306 -24.816 1.00 90.75 74 LEU A C 1
ATOM 586 O O . LEU A 1 74 ? 17.615 7.278 -26.032 1.00 90.75 74 LEU A O 1
ATOM 590 N N . LYS A 1 75 ? 17.398 8.454 -24.135 1.00 89.88 75 LYS A N 1
ATOM 591 C CA . LYS A 1 75 ? 17.642 9.757 -24.769 1.00 89.88 75 LYS A CA 1
ATOM 592 C C . LYS A 1 75 ? 19.096 9.927 -25.171 1.00 89.88 75 LYS A C 1
ATOM 594 O O . LYS A 1 75 ? 19.348 10.366 -26.288 1.00 89.88 75 LYS A O 1
ATOM 599 N N . GLU A 1 76 ? 20.017 9.561 -24.286 1.00 89.44 76 GLU A N 1
ATOM 600 C CA . GLU A 1 76 ? 21.457 9.582 -24.561 1.00 89.44 76 GLU A CA 1
ATOM 601 C C . GLU A 1 76 ? 21.784 8.699 -25.772 1.00 89.44 76 GLU A C 1
ATOM 603 O O . GLU A 1 76 ? 22.396 9.168 -26.729 1.00 89.44 76 GLU A O 1
ATOM 608 N N . LEU A 1 77 ? 21.240 7.476 -25.805 1.00 86.94 77 LEU A N 1
ATOM 609 C CA . LEU A 1 77 ? 21.412 6.548 -26.924 1.00 86.94 77 LEU A CA 1
ATOM 610 C C . LEU A 1 77 ? 21.001 7.162 -28.278 1.00 86.94 77 LEU A C 1
ATOM 612 O O . LEU A 1 77 ? 21.715 7.009 -29.269 1.00 86.94 77 LEU A O 1
ATOM 616 N N . VAL A 1 78 ? 19.858 7.855 -28.331 1.00 84.62 78 VAL A N 1
ATOM 617 C CA . VAL A 1 78 ? 19.353 8.502 -29.559 1.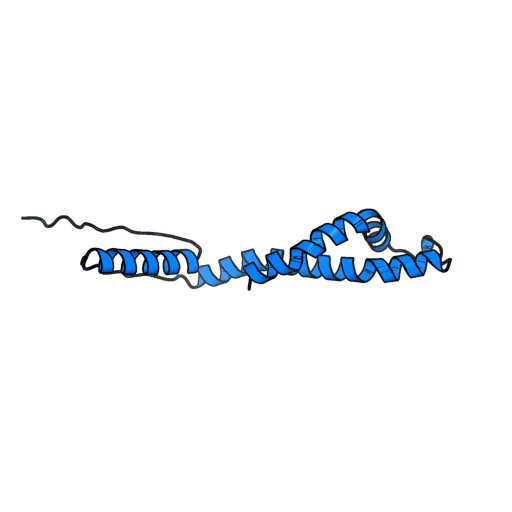00 84.62 78 VAL A CA 1
ATOM 618 C C . VAL A 1 78 ? 20.191 9.725 -29.940 1.00 84.62 78 VAL A C 1
ATOM 620 O O . VAL A 1 78 ? 20.417 9.971 -31.125 1.00 84.62 78 VAL A O 1
ATOM 623 N N . MET A 1 79 ? 20.669 10.492 -28.956 1.00 82.31 79 MET A N 1
ATOM 624 C CA . MET A 1 79 ? 21.509 11.672 -29.190 1.00 82.31 79 MET A CA 1
ATOM 625 C C . MET A 1 79 ? 22.887 11.320 -29.763 1.00 82.31 79 MET A C 1
ATOM 627 O O . MET A 1 79 ? 23.392 12.067 -30.600 1.00 82.31 79 MET A O 1
ATOM 631 N N . ASP A 1 80 ? 23.451 10.174 -29.382 1.00 79.31 80 ASP A N 1
ATOM 632 C CA . ASP A 1 80 ? 24.764 9.697 -29.843 1.00 79.31 80 ASP A CA 1
ATOM 633 C C . ASP A 1 80 ? 24.756 9.142 -31.285 1.00 79.31 80 ASP A C 1
ATOM 635 O O . ASP A 1 80 ? 25.757 8.616 -31.772 1.00 79.31 80 ASP A O 1
ATOM 639 N N . GLY A 1 81 ? 23.637 9.279 -32.009 1.00 65.00 81 GLY A N 1
ATOM 640 C CA . GLY A 1 81 ? 23.522 8.883 -33.415 1.00 65.00 81 GLY A CA 1
ATOM 641 C C . GLY A 1 81 ? 23.179 7.408 -33.631 1.00 65.00 81 GLY A C 1
ATOM 642 O O . GLY A 1 81 ? 23.232 6.931 -34.767 1.00 65.00 81 GLY A O 1
ATOM 643 N N . SER A 1 82 ? 22.790 6.688 -32.574 1.00 62.38 82 SER A N 1
ATOM 644 C CA . SER A 1 82 ? 22.197 5.355 -32.699 1.00 62.38 82 SER A CA 1
ATOM 645 C C . SER A 1 82 ? 20.880 5.483 -33.466 1.00 62.38 82 SER A C 1
ATOM 647 O O . SER A 1 82 ? 19.947 6.140 -33.009 1.00 62.38 82 SER A O 1
ATOM 649 N N . THR A 1 83 ? 20.803 4.891 -34.657 1.00 59.72 83 THR A N 1
ATOM 650 C CA . THR A 1 83 ? 19.613 4.947 -35.518 1.00 59.72 83 THR A CA 1
ATOM 651 C C . THR A 1 83 ? 18.360 4.445 -34.795 1.00 59.72 83 THR A C 1
ATOM 653 O O . THR A 1 83 ? 18.424 3.449 -34.072 1.00 59.72 83 THR A O 1
ATOM 656 N N . ASP A 1 84 ? 17.207 5.063 -35.081 1.00 61.56 84 ASP A N 1
ATOM 657 C CA . ASP A 1 84 ? 15.865 4.670 -34.599 1.00 61.56 84 ASP A CA 1
ATOM 658 C C . ASP A 1 84 ? 15.540 3.171 -34.790 1.00 61.56 84 ASP A C 1
ATOM 660 O O . ASP A 1 84 ? 14.691 2.619 -34.084 1.00 61.56 84 ASP A O 1
ATOM 664 N N . ASP A 1 85 ? 16.242 2.504 -35.712 1.00 66.00 85 ASP A N 1
ATOM 665 C CA . ASP A 1 85 ? 16.159 1.066 -35.998 1.00 66.00 85 ASP A CA 1
ATOM 666 C C . ASP A 1 85 ? 16.623 0.163 -34.838 1.00 66.00 85 ASP A C 1
ATOM 668 O O . ASP A 1 85 ? 16.227 -0.999 -34.766 1.00 66.00 85 ASP A O 1
ATOM 672 N N . VAL A 1 86 ? 17.421 0.677 -33.893 1.00 70.81 86 VAL A N 1
ATOM 673 C CA . VAL A 1 86 ? 17.893 -0.087 -32.718 1.00 70.81 86 VAL A CA 1
ATOM 674 C C . VAL A 1 86 ? 16.840 -0.115 -31.600 1.00 70.81 86 VAL A C 1
ATOM 676 O O . VAL A 1 86 ? 16.868 -0.978 -30.718 1.00 70.81 86 VAL A O 1
ATOM 679 N N . LEU A 1 87 ? 15.876 0.809 -31.621 1.00 82.00 87 LEU A N 1
ATOM 680 C CA . LEU A 1 87 ? 14.865 0.909 -30.575 1.00 82.00 87 LEU A CA 1
ATOM 681 C C . LEU A 1 87 ? 13.732 -0.101 -30.782 1.00 82.00 87 LEU A C 1
ATOM 683 O O . LEU A 1 87 ? 13.141 -0.220 -31.859 1.00 82.00 87 LEU A O 1
ATOM 687 N N . THR A 1 88 ? 13.352 -0.780 -29.701 1.00 88.69 88 THR A N 1
ATOM 688 C CA . THR A 1 88 ? 12.121 -1.571 -29.676 1.00 88.69 88 THR A CA 1
ATOM 689 C C . THR A 1 88 ? 10.899 -0.638 -29.689 1.00 88.69 88 THR A C 1
ATOM 691 O O . THR A 1 88 ? 10.989 0.529 -29.282 1.00 88.69 88 THR A O 1
ATOM 694 N N . PRO A 1 89 ? 9.717 -1.125 -30.109 1.00 89.38 89 PRO A N 1
ATOM 695 C CA . PRO A 1 89 ? 8.476 -0.356 -30.001 1.00 89.38 89 PRO A CA 1
ATOM 696 C C . PRO A 1 89 ? 8.186 0.128 -28.571 1.00 89.38 89 PRO A C 1
ATOM 698 O O . PRO A 1 89 ? 7.643 1.215 -28.387 1.00 89.38 89 PRO A O 1
ATOM 701 N N . GLU A 1 90 ? 8.589 -0.648 -27.561 1.00 89.56 90 GLU A N 1
ATOM 702 C CA . GLU A 1 90 ? 8.437 -0.290 -26.151 1.00 89.56 90 GLU A CA 1
ATOM 703 C C . GLU A 1 90 ? 9.332 0.892 -25.754 1.00 89.56 90 GLU A C 1
ATOM 705 O O . GLU A 1 90 ? 8.853 1.834 -25.122 1.00 89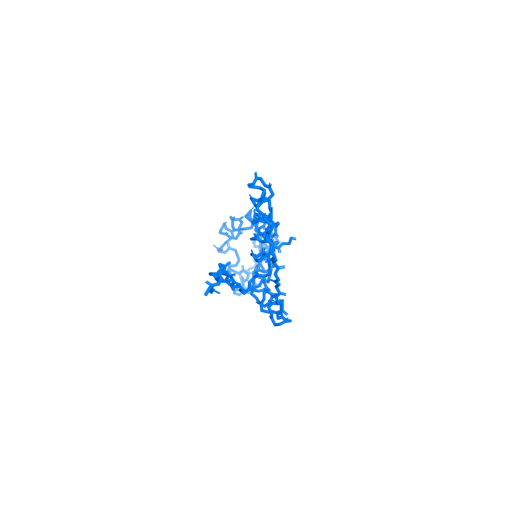.56 90 GLU A O 1
ATOM 710 N N . HIS A 1 91 ? 10.596 0.913 -26.186 1.00 91.94 91 HIS A N 1
ATOM 711 C CA . HIS A 1 91 ? 11.496 2.041 -25.926 1.00 91.94 91 HIS A CA 1
ATOM 712 C C . HIS A 1 91 ? 10.997 3.332 -26.586 1.00 91.94 91 HIS A C 1
ATOM 714 O O . HIS A 1 91 ? 10.971 4.386 -25.945 1.00 91.94 91 HIS A O 1
ATOM 720 N N . ARG A 1 92 ? 10.507 3.247 -27.832 1.00 90.25 92 ARG A N 1
ATOM 721 C CA . ARG A 1 92 ? 9.856 4.386 -28.503 1.00 90.25 92 ARG A CA 1
ATOM 722 C C . ARG A 1 92 ? 8.631 4.870 -27.732 1.00 90.25 92 ARG A C 1
ATOM 724 O O . ARG A 1 92 ? 8.437 6.072 -27.569 1.00 90.25 92 ARG A O 1
ATOM 731 N N . HIS A 1 93 ? 7.821 3.950 -27.212 1.00 92.69 93 HIS A N 1
ATOM 732 C CA . HIS A 1 93 ? 6.670 4.305 -26.390 1.00 92.69 93 HIS A CA 1
ATOM 733 C C . HIS A 1 93 ? 7.079 5.031 -25.097 1.00 92.69 93 HIS A C 1
ATOM 735 O O . HIS A 1 93 ? 6.434 6.014 -24.733 1.00 92.69 93 HIS A O 1
ATOM 741 N N . ILE A 1 94 ? 8.158 4.605 -24.432 1.00 94.75 94 ILE A N 1
ATOM 742 C CA . ILE A 1 94 ? 8.694 5.283 -23.240 1.00 94.75 94 ILE A CA 1
ATOM 743 C C . ILE A 1 94 ? 9.156 6.705 -23.580 1.00 94.75 94 ILE A C 1
ATOM 745 O O . ILE A 1 94 ? 8.771 7.645 -22.885 1.00 94.75 94 ILE A O 1
ATOM 749 N N . LEU A 1 95 ? 9.917 6.885 -24.665 1.00 92.62 95 LEU A N 1
ATOM 750 C CA . LEU A 1 95 ? 10.396 8.204 -25.098 1.00 92.62 95 LEU A CA 1
ATOM 751 C C . LEU A 1 95 ? 9.239 9.153 -25.446 1.00 92.62 95 LEU A C 1
ATOM 753 O O . LEU A 1 95 ? 9.211 10.287 -24.963 1.00 92.62 95 LEU A O 1
ATOM 757 N N . ASN A 1 96 ? 8.244 8.669 -26.195 1.00 94.31 96 ASN A N 1
ATOM 758 C CA . ASN A 1 96 ? 7.063 9.449 -26.578 1.00 94.31 96 ASN A CA 1
ATOM 759 C C . ASN A 1 96 ? 6.203 9.864 -25.373 1.00 94.31 96 ASN A C 1
ATOM 761 O O . ASN A 1 96 ? 5.567 10.916 -25.400 1.00 94.31 96 ASN A O 1
ATOM 765 N N . ASN A 1 97 ? 6.194 9.064 -24.302 1.00 95.81 97 ASN A N 1
ATOM 766 C CA . ASN A 1 97 ? 5.397 9.314 -23.096 1.00 95.81 97 ASN A CA 1
ATOM 767 C C . ASN A 1 97 ? 6.232 9.813 -21.906 1.00 95.81 97 ASN A C 1
ATOM 769 O O . ASN A 1 97 ? 5.729 9.864 -20.781 1.00 95.81 97 ASN A O 1
ATOM 773 N N . ALA A 1 98 ? 7.487 10.215 -22.128 1.00 94.56 98 ALA A N 1
ATOM 774 C CA . ALA A 1 98 ? 8.433 10.537 -21.062 1.00 94.56 98 ALA A CA 1
ATOM 775 C C . ALA A 1 98 ? 7.904 11.596 -20.079 1.00 94.56 98 ALA A C 1
ATOM 777 O O . ALA A 1 98 ? 8.076 11.457 -18.871 1.00 94.56 98 ALA A O 1
ATOM 778 N N . ASN A 1 99 ? 7.222 12.638 -20.567 1.00 94.75 99 ASN A N 1
ATOM 779 C CA . ASN A 1 99 ? 6.670 13.685 -19.700 1.00 94.75 99 ASN A CA 1
ATOM 780 C C . ASN A 1 99 ? 5.578 13.140 -18.767 1.00 94.75 99 ASN A C 1
ATOM 782 O O . ASN A 1 99 ? 5.645 13.364 -17.561 1.00 94.75 99 ASN A O 1
ATOM 786 N N . SER A 1 100 ? 4.643 12.348 -19.300 1.00 95.75 100 SER A N 1
ATOM 787 C CA . SER A 1 100 ? 3.585 11.720 -18.501 1.00 95.75 100 SER A CA 1
ATOM 788 C C . SER A 1 100 ? 4.153 10.724 -17.486 1.00 95.75 100 SER A C 1
ATOM 790 O O . SER A 1 100 ? 3.754 10.726 -16.323 1.00 95.75 100 SER A O 1
ATOM 792 N N . ILE A 1 101 ? 5.140 9.916 -17.890 1.00 95.69 101 ILE A N 1
ATOM 793 C CA . ILE A 1 101 ? 5.819 8.964 -16.998 1.00 95.69 101 ILE A CA 1
ATOM 794 C C . ILE A 1 101 ? 6.499 9.705 -15.838 1.00 95.69 101 ILE A C 1
ATOM 796 O O . ILE A 1 101 ? 6.367 9.292 -14.688 1.00 95.69 101 ILE A O 1
ATOM 800 N N . ARG A 1 102 ? 7.176 10.830 -16.102 1.00 95.00 102 ARG A N 1
ATOM 801 C CA . ARG A 1 102 ? 7.806 11.650 -15.052 1.00 95.00 102 ARG A CA 1
ATOM 802 C C . ARG A 1 102 ? 6.787 12.264 -14.095 1.00 95.00 102 ARG A C 1
ATOM 804 O O . ARG A 1 102 ? 7.052 12.325 -12.896 1.00 95.00 102 ARG A O 1
ATOM 811 N N . GLU A 1 103 ? 5.647 12.728 -14.595 1.00 94.44 103 GLU A N 1
ATOM 812 C CA . GLU A 1 103 ? 4.574 13.276 -13.756 1.00 94.44 103 GLU A CA 1
ATOM 813 C C . GLU A 1 103 ? 3.969 12.214 -12.837 1.00 94.44 103 GLU A C 1
ATOM 815 O O . GLU A 1 103 ? 3.853 12.441 -11.632 1.00 94.44 103 GLU A O 1
ATOM 820 N N . GLN A 1 104 ? 3.659 11.036 -13.378 1.00 91.69 104 GLN A N 1
ATOM 821 C CA . GLN A 1 104 ? 3.142 9.910 -12.597 1.00 91.69 104 GLN A CA 1
ATOM 822 C C . GLN A 1 104 ? 4.181 9.411 -11.579 1.00 91.69 104 GLN A C 1
ATOM 824 O O . GLN A 1 104 ? 3.853 9.144 -10.419 1.00 91.69 104 GLN A O 1
ATOM 829 N N . TYR A 1 105 ? 5.459 9.350 -11.968 1.00 92.56 105 TYR A N 1
ATOM 830 C CA . TYR A 1 105 ? 6.535 8.918 -11.077 1.00 92.56 105 TYR A CA 1
ATOM 831 C C . TYR A 1 105 ? 6.688 9.839 -9.859 1.00 92.56 105 TYR A C 1
ATOM 833 O O . TYR A 1 105 ? 6.830 9.352 -8.739 1.00 92.56 105 TYR A O 1
ATOM 841 N N . LYS A 1 106 ? 6.544 11.164 -10.023 1.00 91.44 106 LYS A N 1
ATOM 842 C CA . LYS A 1 106 ? 6.584 12.121 -8.897 1.00 91.44 106 LYS A CA 1
ATOM 843 C C . LYS A 1 106 ? 5.562 11.811 -7.798 1.00 91.44 106 LYS A C 1
ATOM 845 O O . LYS A 1 106 ? 5.810 12.125 -6.637 1.00 91.44 106 LYS A O 1
ATOM 850 N N . GLN A 1 107 ? 4.428 11.204 -8.146 1.00 87.25 107 GLN A N 1
ATOM 851 C CA . GLN A 1 107 ? 3.376 10.851 -7.188 1.00 87.25 107 GLN A CA 1
ATOM 852 C C . GLN A 1 107 ? 3.608 9.479 -6.529 1.00 87.25 107 GLN A C 1
ATOM 854 O O . GLN A 1 107 ? 3.039 9.196 -5.475 1.00 87.25 107 GLN A O 1
ATOM 859 N N . THR A 1 108 ? 4.475 8.637 -7.101 1.00 81.06 108 THR A N 1
ATOM 860 C CA . THR A 1 108 ? 4.716 7.251 -6.659 1.00 81.06 108 THR A CA 1
ATOM 861 C C . THR A 1 108 ? 5.108 7.130 -5.178 1.00 81.06 108 THR A C 1
ATOM 863 O O . THR A 1 108 ? 4.497 6.307 -4.495 1.00 81.06 108 THR A O 1
ATOM 866 N N . PRO A 1 109 ? 6.016 7.959 -4.614 1.00 81.06 109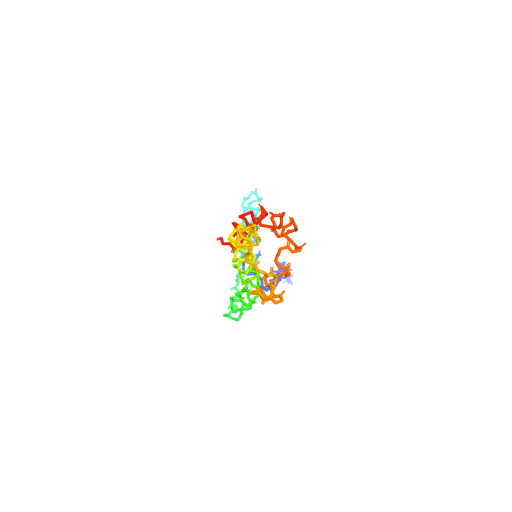 PRO A N 1
ATOM 867 C CA . PRO A 1 109 ? 6.363 7.873 -3.191 1.00 81.06 109 PRO A CA 1
ATOM 868 C C . PRO A 1 109 ? 5.166 8.102 -2.262 1.00 81.06 109 PRO A C 1
ATOM 870 O O . PRO A 1 109 ? 5.028 7.433 -1.243 1.00 81.06 109 PRO A O 1
ATOM 873 N N . VAL A 1 110 ? 4.267 9.024 -2.624 1.00 81.56 110 VAL A N 1
ATOM 874 C CA . VAL A 1 110 ? 3.066 9.331 -1.832 1.00 81.56 110 VAL A CA 1
ATOM 875 C C . VAL A 1 110 ? 2.087 8.159 -1.849 1.00 81.56 110 VAL A C 1
ATOM 877 O O . VAL A 1 110 ? 1.462 7.871 -0.831 1.00 81.56 110 VAL A O 1
ATOM 880 N N . HIS A 1 111 ? 1.949 7.480 -2.987 1.00 82.50 111 HIS A N 1
ATOM 881 C CA . HIS A 1 111 ? 1.041 6.344 -3.117 1.00 82.50 111 HIS A CA 1
ATOM 882 C C . HIS A 1 111 ? 1.587 5.069 -2.472 1.00 82.50 111 HIS A C 1
ATOM 884 O O . HIS A 1 111 ? 0.836 4.383 -1.785 1.00 82.50 111 HIS A O 1
ATOM 890 N N . LEU A 1 112 ? 2.883 4.781 -2.622 1.00 79.06 112 LEU A N 1
ATOM 891 C CA . LEU A 1 112 ? 3.511 3.620 -1.985 1.00 79.06 112 LEU A CA 1
ATOM 892 C C . LEU A 1 112 ? 3.523 3.739 -0.455 1.00 79.06 112 LEU A C 1
ATOM 894 O O . LEU A 1 112 ? 3.153 2.782 0.214 1.00 79.06 112 LEU A O 1
ATOM 898 N N . ASN A 1 113 ? 3.815 4.921 0.100 1.00 79.75 113 ASN A N 1
ATOM 899 C CA . ASN A 1 113 ? 3.747 5.168 1.552 1.00 79.75 113 ASN A CA 1
ATOM 900 C C . ASN A 1 113 ? 2.330 5.050 2.147 1.00 79.75 113 ASN A C 1
ATOM 902 O O . ASN A 1 113 ? 2.170 5.130 3.358 1.00 79.75 113 ASN A O 1
ATOM 906 N N . ARG A 1 114 ? 1.286 4.958 1.313 1.00 79.62 114 ARG A N 1
ATOM 907 C CA . ARG A 1 114 ? -0.098 4.723 1.756 1.00 79.62 114 ARG A CA 1
ATOM 908 C C . ARG A 1 114 ? -0.517 3.257 1.638 1.00 79.62 114 ARG A C 1
ATOM 910 O O . ARG A 1 114 ? -1.562 2.901 2.173 1.00 79.62 114 ARG A O 1
ATOM 917 N N . LEU A 1 115 ? 0.240 2.452 0.894 1.00 71.19 115 LEU A N 1
ATOM 918 C CA . LEU A 1 115 ? -0.009 1.023 0.685 1.00 71.19 115 LEU A CA 1
ATOM 919 C C . LEU A 1 115 ? 0.785 0.145 1.665 1.00 71.19 115 LEU A C 1
ATOM 921 O O . LEU A 1 115 ? 0.333 -0.956 1.972 1.00 71.19 115 LEU A O 1
ATOM 925 N N . CYS A 1 116 ? 1.942 0.627 2.125 1.00 50.81 116 CYS A N 1
ATOM 926 C CA . CYS A 1 116 ? 2.833 -0.014 3.095 1.00 50.81 116 CYS A CA 1
ATOM 927 C C . CYS A 1 116 ? 2.795 0.722 4.438 1.00 50.81 116 CYS A C 1
ATOM 929 O O . CYS A 1 116 ? 2.970 0.043 5.472 1.00 50.81 116 CYS A O 1
#

pLDDT: mean 86.55, std 12.23, range [35.75, 97.12]

Sequence (116 aa):
MSLLQEEAIFRSENVSTISILKDVMSKKATEKKITLNITYELSNETISSTLSQMLPMIAHYKTLTDKYNLIEPLKELVMDGSTDDVLTPEHRHILNNANSIREQYKQTPVHLNRLC

Foldseek 3Di:
DDDDPPDDDDDDLAPVVVVVVVVVVVVVCVVVVHDDDDDDDDDPVS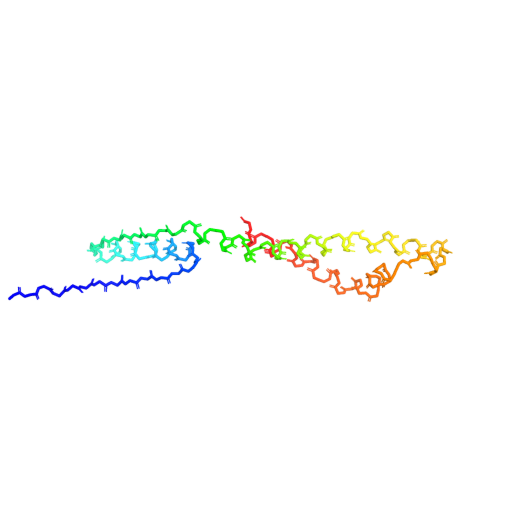VVVLCVVCVVVVVVLVVLVVLLVVQVVLVVCVVVVNDPVVDDPVSVVSNVCNVVSVVVNVCSVVVVVVSD